Protein AF-A0A350USS8-F1 (afdb_monomer_lite)

Structure (mmCIF, N/CA/C/O backbone):
data_AF-A0A350USS8-F1
#
_entry.id   AF-A0A350USS8-F1
#
loop_
_atom_site.group_PDB
_atom_site.id
_atom_site.type_symbol
_atom_site.label_atom_id
_atom_site.label_alt_id
_atom_site.label_comp_id
_atom_site.label_asym_id
_atom_site.label_entity_id
_atom_site.label_seq_id
_atom_site.pdbx_PDB_ins_code
_atom_site.Cartn_x
_atom_site.Cartn_y
_atom_site.Cartn_z
_atom_site.occupancy
_atom_site.B_iso_or_equiv
_atom_site.auth_seq_id
_atom_site.auth_comp_id
_atom_site.auth_asym_id
_atom_site.auth_atom_id
_atom_site.pdbx_PDB_model_num
ATOM 1 N N . MET A 1 1 ? 7.137 -4.535 -26.777 1.00 43.06 1 MET A N 1
ATOM 2 C CA . MET A 1 1 ? 5.880 -4.689 -26.002 1.00 43.06 1 MET A CA 1
ATOM 3 C C . MET A 1 1 ? 5.909 -3.834 -24.721 1.00 43.06 1 MET A C 1
ATOM 5 O O . MET A 1 1 ? 5.832 -4.366 -23.626 1.00 43.06 1 MET A O 1
ATOM 9 N N . ILE A 1 2 ? 6.029 -2.503 -24.837 1.00 46.41 2 ILE A N 1
ATOM 10 C CA . ILE A 1 2 ? 6.269 -1.572 -23.699 1.00 46.41 2 ILE A CA 1
ATOM 11 C C . ILE A 1 2 ? 4.943 -1.059 -23.072 1.00 46.41 2 ILE A C 1
ATOM 13 O O . ILE A 1 2 ? 4.927 -0.337 -22.081 1.00 46.41 2 ILE A O 1
ATOM 17 N N . LEU A 1 3 ? 3.800 -1.472 -23.625 1.00 42.25 3 LEU A N 1
ATOM 18 C CA . LEU A 1 3 ? 2.479 -0.916 -23.324 1.00 42.25 3 LEU A CA 1
ATOM 19 C C . LEU A 1 3 ? 1.960 -1.067 -21.871 1.00 42.25 3 LEU A C 1
ATOM 21 O O . LEU A 1 3 ? 1.337 -0.113 -21.407 1.00 42.25 3 LEU A O 1
ATOM 25 N N . PRO A 1 4 ? 2.205 -2.161 -21.113 1.00 48.75 4 PRO A N 1
ATOM 26 C CA . PRO A 1 4 ? 1.568 -2.319 -19.798 1.00 48.75 4 PRO A CA 1
ATOM 27 C C . PRO A 1 4 ? 2.154 -1.394 -18.717 1.00 48.75 4 PRO A C 1
ATOM 29 O O . PRO A 1 4 ? 1.462 -1.021 -17.772 1.00 48.75 4 PRO A O 1
ATOM 32 N N . ALA A 1 5 ? 3.415 -0.971 -18.864 1.00 46.47 5 ALA A N 1
ATOM 33 C CA . ALA A 1 5 ? 4.054 -0.052 -17.920 1.00 46.47 5 ALA A CA 1
ATOM 34 C C . ALA A 1 5 ? 3.526 1.385 -18.074 1.00 46.47 5 ALA A C 1
ATOM 36 O O . ALA A 1 5 ? 3.343 2.097 -17.088 1.00 46.47 5 ALA A O 1
ATOM 37 N N . LEU A 1 6 ? 3.226 1.792 -19.312 1.00 45.28 6 LEU A N 1
ATOM 38 C CA . LEU A 1 6 ? 2.695 3.120 -19.612 1.00 45.28 6 LEU A CA 1
ATOM 39 C C . LEU A 1 6 ? 1.231 3.249 -19.162 1.00 45.28 6 LEU A C 1
ATOM 41 O O . LEU A 1 6 ? 0.859 4.273 -18.595 1.00 45.28 6 LEU A O 1
ATOM 45 N N . SER A 1 7 ? 0.420 2.196 -19.326 1.00 42.38 7 SER A N 1
ATOM 46 C CA . SER A 1 7 ? -0.966 2.190 -18.836 1.00 42.38 7 SER A CA 1
ATOM 47 C C . SER A 1 7 ? -1.048 2.270 -17.311 1.00 42.38 7 SER A C 1
ATOM 49 O O . SER A 1 7 ? -1.908 2.973 -16.785 1.00 42.38 7 SER A O 1
ATOM 51 N N . LEU A 1 8 ? -0.129 1.617 -16.590 1.00 48.34 8 LEU A N 1
ATOM 52 C CA . LEU A 1 8 ? -0.083 1.685 -15.126 1.00 48.34 8 LEU A CA 1
ATOM 53 C C . LEU A 1 8 ? 0.363 3.072 -14.631 1.00 48.34 8 LEU A C 1
ATOM 55 O O . LEU A 1 8 ? -0.199 3.596 -13.669 1.00 48.34 8 LEU A O 1
ATOM 59 N N . ALA A 1 9 ? 1.316 3.698 -15.332 1.00 46.53 9 ALA A N 1
ATOM 60 C CA . ALA A 1 9 ? 1.734 5.072 -15.060 1.00 46.53 9 ALA A CA 1
ATOM 61 C C . ALA A 1 9 ? 0.586 6.074 -15.279 1.00 46.53 9 ALA A C 1
ATOM 63 O O . ALA A 1 9 ? 0.373 6.946 -14.439 1.00 46.53 9 ALA A O 1
ATOM 64 N N . LEU A 1 10 ? -0.203 5.919 -16.349 1.00 43.91 10 LEU A N 1
ATOM 65 C CA . LEU A 1 10 ? -1.361 6.776 -16.641 1.00 43.91 10 LEU A CA 1
ATOM 66 C C . LEU A 1 10 ? -2.490 6.651 -15.606 1.00 43.91 10 LEU A C 1
ATOM 68 O O . LEU A 1 10 ? -3.060 7.668 -15.211 1.00 43.91 10 LEU A O 1
ATOM 72 N N . ILE A 1 11 ? -2.778 5.443 -15.108 1.00 48.25 11 ILE A N 1
ATOM 73 C CA . ILE A 1 11 ? -3.838 5.218 -14.106 1.00 48.25 11 ILE A CA 1
ATOM 74 C C . ILE A 1 11 ? -3.516 5.910 -12.765 1.00 48.25 11 ILE A C 1
ATOM 76 O O . ILE A 1 11 ? -4.424 6.361 -12.070 1.00 48.25 11 ILE A O 1
ATOM 80 N N . LEU A 1 12 ? -2.235 6.076 -12.413 1.00 45.38 12 LEU A N 1
ATOM 81 C CA . LEU A 1 12 ? -1.802 6.706 -11.151 1.00 45.38 12 LEU A CA 1
ATOM 82 C C . LEU A 1 12 ? -1.636 8.234 -11.227 1.00 45.38 12 LEU A C 1
ATOM 84 O O . LEU A 1 12 ? -1.517 8.903 -10.192 1.00 45.38 12 LEU A O 1
ATOM 88 N N . ILE A 1 13 ? -1.653 8.802 -12.436 1.00 45.19 13 ILE A N 1
ATOM 89 C CA . ILE A 1 13 ? -1.677 10.256 -12.650 1.00 45.19 13 ILE A CA 1
ATOM 90 C C . ILE A 1 13 ? -3.101 10.808 -12.448 1.00 45.19 13 ILE A C 1
ATOM 92 O O . ILE A 1 13 ? -3.248 11.999 -12.164 1.00 45.19 13 ILE A O 1
ATOM 96 N N . ALA A 1 14 ? -4.134 9.953 -12.472 1.00 38.16 14 ALA A N 1
ATOM 97 C CA . ALA A 1 14 ? -5.514 10.345 -12.197 1.00 38.16 14 ALA A CA 1
ATOM 98 C C . ALA A 1 14 ? -5.644 11.076 -10.836 1.00 38.16 14 ALA A C 1
ATOM 100 O O . ALA A 1 14 ? -5.051 10.667 -9.826 1.00 38.16 14 ALA A O 1
ATOM 101 N N . PRO A 1 15 ? -6.373 12.203 -10.788 1.00 40.91 15 PRO A N 1
ATOM 102 C CA . PRO A 1 15 ? -6.402 13.073 -9.626 1.00 40.91 15 PRO A CA 1
ATOM 103 C C . PRO A 1 15 ? -7.351 12.479 -8.586 1.00 40.91 15 PRO A C 1
ATOM 105 O O . PRO A 1 15 ? -8.554 12.537 -8.781 1.00 40.91 15 PRO A O 1
ATOM 108 N N . ASN A 1 16 ? -6.834 11.894 -7.494 1.00 39.47 16 ASN A N 1
ATOM 109 C CA . ASN A 1 16 ? -7.530 11.933 -6.200 1.00 39.47 16 ASN A CA 1
ATOM 110 C C . ASN A 1 16 ? -6.654 11.564 -4.975 1.00 39.47 16 ASN A C 1
ATOM 112 O O . ASN A 1 16 ? -6.232 10.418 -4.788 1.00 39.47 16 ASN A O 1
ATOM 116 N N . HIS A 1 17 ? -6.461 12.601 -4.142 1.00 41.28 17 HIS A N 1
ATOM 117 C CA . HIS A 1 17 ? -6.181 12.690 -2.693 1.00 41.28 17 HIS A CA 1
ATOM 118 C C . HIS A 1 17 ? -4.926 12.012 -2.090 1.00 41.28 17 HIS A C 1
ATOM 120 O O . HIS A 1 17 ? -4.955 10.852 -1.691 1.00 41.28 17 HIS A O 1
ATOM 126 N N . SER A 1 18 ? -3.811 12.759 -2.003 1.00 42.31 18 SER A N 1
ATOM 127 C CA . SER A 1 18 ? -3.227 13.421 -0.804 1.00 42.31 18 SER A CA 1
ATOM 128 C C . SER A 1 18 ? -1.776 13.856 -1.140 1.00 42.31 18 SER A C 1
ATOM 130 O O . SER A 1 18 ? -0.991 13.064 -1.662 1.00 42.31 18 SER A O 1
ATOM 132 N N . LEU A 1 19 ? -1.439 15.136 -0.939 1.00 43.34 19 LEU A N 1
ATOM 133 C CA . LEU A 1 19 ? -0.302 15.815 -1.594 1.00 43.34 19 LEU A CA 1
ATOM 134 C C . LEU A 1 19 ? 1.098 15.417 -1.088 1.00 43.34 19 LEU A C 1
ATOM 136 O O . LEU A 1 19 ? 2.027 15.369 -1.890 1.00 43.34 19 LEU A O 1
ATOM 140 N N . ALA A 1 20 ? 1.258 15.098 0.198 1.00 42.12 20 ALA A N 1
ATOM 141 C CA . ALA A 1 20 ? 2.582 14.902 0.804 1.00 42.12 20 ALA A CA 1
ATOM 142 C C . ALA A 1 20 ? 3.260 13.579 0.393 1.00 42.12 20 ALA A C 1
ATOM 144 O O . ALA A 1 20 ? 4.469 13.523 0.197 1.00 42.12 20 ALA A O 1
ATOM 145 N N . ASN A 1 21 ? 2.483 12.515 0.184 1.00 49.91 21 ASN A N 1
ATOM 146 C CA . ASN A 1 21 ? 3.026 11.163 -0.010 1.00 49.91 21 ASN A CA 1
ATOM 147 C C . ASN A 1 21 ? 3.060 10.738 -1.493 1.00 49.91 21 ASN A C 1
ATOM 149 O O . ASN A 1 21 ? 3.658 9.719 -1.854 1.00 49.91 21 ASN A O 1
ATOM 153 N N . LYS A 1 22 ? 2.465 11.560 -2.375 1.00 55.41 22 LYS A N 1
ATOM 154 C CA . LYS A 1 22 ? 2.550 11.419 -3.835 1.00 55.41 22 LYS A CA 1
ATOM 155 C C . LYS A 1 22 ? 3.957 11.741 -4.339 1.00 55.41 22 LYS A C 1
ATOM 157 O O . LYS A 1 22 ? 4.382 11.136 -5.311 1.00 55.41 22 LYS A O 1
ATOM 162 N N . GLN A 1 23 ? 4.690 12.636 -3.671 1.00 59.31 23 GLN A N 1
ATOM 163 C CA . GLN A 1 23 ? 6.036 13.040 -4.090 1.00 59.31 23 GLN A CA 1
ATOM 164 C C . GLN A 1 23 ? 7.035 11.891 -4.047 1.00 59.31 23 GLN A C 1
ATOM 166 O O . GLN A 1 23 ? 7.783 11.727 -5.000 1.00 59.31 23 GLN A O 1
ATOM 171 N N . GLU A 1 24 ? 7.026 11.065 -3.005 1.00 65.50 24 GLU A N 1
ATOM 172 C CA . GLU A 1 24 ? 7.997 9.975 -2.882 1.00 65.50 24 GLU A CA 1
ATOM 173 C C . GLU A 1 24 ? 7.690 8.830 -3.852 1.00 65.50 24 GLU A C 1
ATOM 175 O O . GLU A 1 24 ? 8.565 8.376 -4.585 1.00 65.50 24 GLU A O 1
ATOM 180 N N . THR A 1 25 ? 6.414 8.457 -3.971 1.00 66.44 25 THR A N 1
ATOM 181 C CA . THR A 1 25 ? 5.951 7.470 -4.959 1.00 66.44 25 THR A CA 1
ATOM 182 C C . THR A 1 25 ? 6.201 7.948 -6.395 1.00 66.44 25 THR A C 1
ATOM 184 O O . THR A 1 25 ? 6.726 7.200 -7.219 1.00 66.44 25 THR A O 1
ATOM 187 N N . ALA A 1 26 ? 5.884 9.212 -6.697 1.00 70.12 26 ALA A N 1
ATOM 188 C CA . ALA A 1 26 ? 6.148 9.818 -8.001 1.00 70.12 26 ALA A CA 1
ATOM 189 C C . ALA A 1 26 ? 7.649 9.956 -8.267 1.00 70.12 26 ALA A C 1
ATOM 191 O O . ALA A 1 26 ? 8.072 9.758 -9.399 1.00 70.12 26 ALA A O 1
ATOM 192 N N . ARG A 1 27 ? 8.463 10.233 -7.243 1.00 75.06 27 ARG A N 1
ATOM 193 C CA . ARG A 1 27 ? 9.924 10.295 -7.352 1.00 75.06 27 ARG A CA 1
ATOM 194 C C . ARG A 1 27 ? 10.513 8.929 -7.686 1.00 75.06 27 ARG A C 1
ATOM 196 O O . ARG A 1 27 ? 11.301 8.842 -8.619 1.00 75.06 27 ARG A O 1
ATOM 203 N N . LEU A 1 28 ? 10.108 7.866 -6.986 1.00 74.88 28 LEU A N 1
ATOM 204 C CA . LEU A 1 28 ? 10.558 6.498 -7.281 1.00 74.88 28 LEU A CA 1
ATOM 205 C C . LEU A 1 28 ? 10.161 6.077 -8.705 1.00 74.88 28 LEU A C 1
ATOM 207 O O . LEU A 1 28 ? 10.982 5.531 -9.439 1.00 74.88 28 LEU A O 1
ATOM 211 N N . MET A 1 29 ? 8.932 6.393 -9.120 1.00 74.62 29 MET A N 1
ATOM 212 C CA . MET A 1 29 ? 8.444 6.123 -10.477 1.00 74.62 29 MET A CA 1
ATOM 213 C C . MET A 1 29 ? 9.169 6.953 -11.544 1.00 74.62 29 MET A C 1
ATOM 215 O O . MET A 1 29 ? 9.493 6.438 -12.614 1.00 74.62 29 MET A O 1
ATOM 219 N N . PHE A 1 30 ? 9.460 8.220 -11.258 1.00 80.88 30 PHE A N 1
ATOM 220 C CA . PHE A 1 30 ? 10.208 9.106 -12.147 1.00 80.88 30 PHE A CA 1
ATOM 221 C C . PHE A 1 30 ? 11.643 8.608 -12.348 1.00 80.88 30 PHE A C 1
ATOM 223 O O . PHE A 1 30 ? 12.099 8.502 -13.486 1.00 80.88 30 PHE A O 1
ATOM 230 N N . GLU A 1 31 ? 12.328 8.216 -11.270 1.00 83.12 31 GLU A N 1
ATOM 2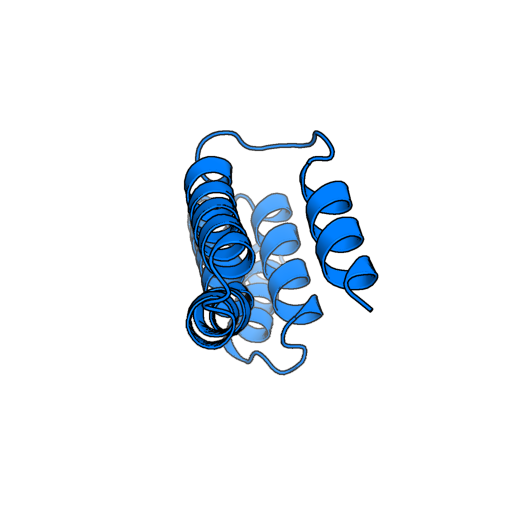31 C CA . GLU A 1 31 ? 13.672 7.635 -11.349 1.00 83.12 31 GLU A CA 1
ATOM 232 C C . GLU A 1 31 ? 13.669 6.292 -12.090 1.00 83.12 31 GLU A C 1
ATOM 234 O O . GLU A 1 31 ? 14.503 6.074 -12.971 1.00 83.12 31 GLU A O 1
ATOM 239 N N . ALA A 1 32 ? 12.695 5.416 -11.821 1.00 80.25 32 ALA A N 1
ATOM 240 C CA . ALA A 1 32 ? 12.544 4.162 -12.560 1.00 80.25 32 ALA A CA 1
ATOM 241 C C . ALA A 1 32 ? 12.318 4.409 -14.063 1.00 80.25 32 ALA A C 1
ATOM 243 O O . ALA A 1 32 ? 12.950 3.766 -14.900 1.00 80.25 32 ALA A O 1
ATOM 244 N N . THR A 1 33 ? 11.480 5.389 -14.413 1.00 79.50 33 THR A N 1
ATOM 245 C CA . THR A 1 33 ? 11.203 5.766 -15.811 1.00 79.50 33 THR A CA 1
ATOM 246 C C . THR A 1 33 ? 12.450 6.321 -16.494 1.00 79.50 33 THR A C 1
ATOM 248 O O . THR A 1 33 ? 12.776 5.927 -17.612 1.00 79.50 33 THR A O 1
ATOM 251 N N . LYS A 1 34 ? 13.208 7.182 -15.810 1.00 87.12 34 LYS A N 1
ATOM 252 C CA . LYS A 1 34 ? 14.480 7.718 -16.310 1.00 87.12 34 LYS A CA 1
ATOM 253 C C . LYS A 1 34 ? 15.508 6.615 -16.573 1.00 87.12 34 LYS A C 1
ATOM 255 O O . LYS A 1 34 ? 16.227 6.686 -17.566 1.00 87.12 34 LYS A O 1
ATOM 260 N N . LEU A 1 35 ? 15.571 5.599 -15.713 1.00 86.25 35 LEU A N 1
ATOM 26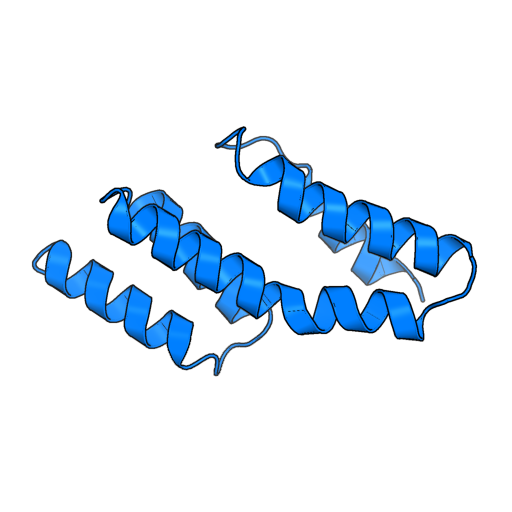1 C CA . LEU A 1 35 ? 16.441 4.433 -15.899 1.00 86.25 35 LEU A CA 1
ATOM 262 C C . LEU A 1 35 ? 16.013 3.588 -17.105 1.00 86.25 35 LEU A C 1
ATOM 264 O O . LEU A 1 35 ? 16.873 3.189 -17.886 1.00 86.25 35 LEU A O 1
ATOM 268 N N . ILE A 1 36 ? 14.706 3.388 -17.315 1.00 82.25 36 ILE A N 1
ATOM 269 C CA . ILE A 1 36 ? 14.180 2.717 -18.520 1.00 82.25 36 ILE A CA 1
ATOM 270 C C . ILE A 1 36 ? 14.604 3.468 -19.785 1.00 82.25 36 ILE A C 1
ATOM 272 O O . ILE A 1 36 ? 15.104 2.854 -20.725 1.00 82.25 36 ILE A O 1
ATOM 276 N N . LEU A 1 37 ? 14.466 4.799 -19.801 1.00 85.00 37 LEU A N 1
ATOM 277 C CA . LEU A 1 37 ? 14.860 5.630 -20.948 1.00 85.00 37 LEU A CA 1
ATOM 278 C C . LEU A 1 37 ? 16.366 5.562 -21.247 1.00 85.00 37 LEU A C 1
ATOM 280 O O . LEU A 1 37 ? 16.774 5.762 -22.387 1.00 85.00 37 LEU A O 1
ATOM 284 N N . LYS A 1 38 ? 17.188 5.252 -20.240 1.00 91.25 38 LYS A N 1
ATOM 285 C CA . LYS A 1 38 ? 18.633 5.023 -20.380 1.00 91.25 38 LYS A CA 1
ATOM 286 C C . LYS A 1 38 ? 19.004 3.577 -20.734 1.00 91.25 38 LYS A C 1
ATOM 288 O O . LYS A 1 38 ? 20.185 3.286 -20.887 1.0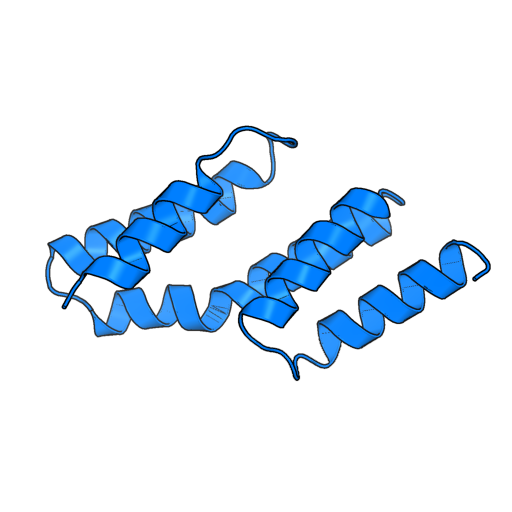0 91.25 38 LYS A O 1
ATOM 293 N N . GLY A 1 39 ? 18.031 2.669 -20.840 1.00 88.38 39 GLY A N 1
ATOM 294 C CA . GLY A 1 39 ? 18.261 1.239 -21.072 1.00 88.38 39 GLY A CA 1
ATOM 295 C C . GLY A 1 39 ? 18.659 0.445 -19.818 1.00 88.38 39 GLY A C 1
ATOM 296 O O . GLY A 1 39 ? 18.944 -0.746 -19.909 1.00 88.38 39 GLY A O 1
ATOM 297 N N . GLU A 1 40 ? 18.637 1.055 -18.630 1.00 89.62 40 GLU A N 1
ATOM 298 C CA . GLU A 1 40 ? 19.024 0.440 -17.351 1.00 89.62 40 GLU A CA 1
ATOM 299 C C . GLU A 1 40 ? 17.855 -0.333 -16.704 1.00 89.62 40 GLU A C 1
ATOM 301 O O . GLU A 1 40 ? 17.496 -0.131 -15.537 1.00 89.62 40 GLU A O 1
ATOM 306 N N . ASN A 1 41 ? 17.245 -1.237 -17.473 1.00 78.75 41 ASN A N 1
ATOM 307 C CA . ASN A 1 41 ? 15.996 -1.920 -17.114 1.00 78.75 41 ASN A CA 1
ATOM 308 C C . ASN A 1 41 ? 16.087 -2.732 -15.810 1.00 78.75 41 ASN A C 1
ATOM 310 O O . ASN A 1 41 ? 15.131 -2.765 -15.037 1.00 78.75 41 ASN A O 1
ATOM 314 N N . GLU A 1 42 ? 17.236 -3.344 -15.512 1.00 83.69 42 GLU A N 1
ATOM 315 C CA . GLU A 1 42 ? 17.434 -4.099 -14.267 1.00 83.69 42 GLU A CA 1
ATOM 316 C C . GLU A 1 42 ? 17.363 -3.213 -13.021 1.00 83.69 42 GLU A C 1
ATOM 318 O O . GLU A 1 42 ? 16.828 -3.619 -11.986 1.00 83.69 42 GLU A O 1
ATOM 323 N N . LYS A 1 43 ? 17.886 -1.984 -13.113 1.00 82.75 43 LYS A N 1
ATOM 324 C CA . LYS A 1 43 ? 17.836 -1.021 -12.009 1.00 82.75 43 LYS A CA 1
ATOM 325 C C . LYS A 1 43 ? 16.423 -0.486 -11.835 1.00 82.75 43 LYS A C 1
ATOM 327 O O . LYS A 1 43 ? 15.948 -0.425 -10.705 1.00 82.75 43 LYS A O 1
ATOM 332 N N . ALA A 1 44 ? 15.730 -0.185 -12.934 1.00 77.31 44 ALA A N 1
ATOM 333 C CA . ALA A 1 44 ? 14.322 0.201 -12.893 1.00 77.31 44 ALA A CA 1
ATOM 334 C C . ALA A 1 44 ? 13.449 -0.891 -12.249 1.00 77.31 44 ALA A C 1
ATOM 336 O O . ALA A 1 44 ? 12.609 -0.599 -11.398 1.00 77.31 44 ALA A O 1
ATOM 337 N N . LEU A 1 45 ? 13.708 -2.165 -12.567 1.00 77.81 45 LEU A N 1
ATOM 338 C CA . LEU A 1 45 ? 12.966 -3.296 -12.009 1.00 77.81 45 LEU A CA 1
ATOM 339 C C . LEU A 1 45 ? 13.071 -3.393 -10.481 1.00 77.81 45 LEU A C 1
ATOM 341 O O . LEU A 1 45 ? 12.126 -3.840 -9.835 1.00 77.81 45 LEU A O 1
ATOM 345 N N . ARG A 1 46 ? 14.184 -2.953 -9.880 1.00 79.81 46 ARG A N 1
ATOM 346 C CA . ARG A 1 46 ? 14.335 -2.937 -8.414 1.00 79.81 46 ARG A CA 1
ATOM 347 C C . ARG A 1 46 ? 13.340 -1.995 -7.741 1.00 79.81 46 ARG A C 1
ATOM 349 O O . ARG A 1 46 ? 12.817 -2.355 -6.694 1.00 79.81 46 ARG A O 1
ATOM 356 N N . TYR A 1 47 ? 13.045 -0.848 -8.352 1.00 74.31 47 TYR A N 1
ATOM 357 C CA . TYR A 1 47 ? 12.045 0.095 -7.844 1.00 74.31 47 TYR A CA 1
ATOM 358 C C . TYR A 1 47 ? 10.629 -0.481 -7.925 1.00 74.31 47 TYR A C 1
ATOM 360 O O . TYR A 1 47 ? 9.861 -0.368 -6.974 1.00 74.31 47 TYR A O 1
ATOM 368 N N . PHE A 1 48 ? 10.298 -1.173 -9.019 1.00 69.31 48 PHE A N 1
ATOM 369 C CA . PHE A 1 48 ? 9.006 -1.857 -9.134 1.00 69.31 48 PHE A CA 1
ATOM 370 C C . PHE A 1 48 ? 8.883 -3.016 -8.139 1.00 69.31 48 PHE A C 1
ATOM 372 O O . PHE A 1 48 ? 7.855 -3.166 -7.485 1.00 69.31 48 PHE A O 1
ATOM 379 N N . LYS A 1 49 ? 9.958 -3.792 -7.943 1.00 75.44 49 LYS A N 1
ATOM 380 C CA . LYS A 1 49 ? 9.988 -4.899 -6.974 1.00 75.44 49 LYS A CA 1
ATOM 381 C C . LYS A 1 49 ? 9.811 -4.455 -5.526 1.00 75.44 49 LYS A C 1
ATOM 383 O O . LYS A 1 49 ? 9.456 -5.292 -4.711 1.00 75.44 49 LYS A O 1
ATOM 388 N N . THR A 1 50 ? 10.056 -3.196 -5.180 1.00 78.00 50 THR A N 1
ATOM 389 C CA . THR A 1 50 ? 9.863 -2.690 -3.811 1.00 78.00 50 THR A CA 1
ATOM 390 C C . THR A 1 50 ? 8.605 -1.837 -3.661 1.00 78.00 50 THR A C 1
ATOM 392 O O . THR A 1 50 ? 8.279 -1.429 -2.545 1.00 78.00 50 THR A O 1
ATOM 395 N N . PHE A 1 51 ? 7.850 -1.609 -4.739 1.00 80.00 51 PHE A N 1
ATOM 396 C CA . PHE A 1 51 ? 6.681 -0.729 -4.728 1.00 80.00 51 PHE A CA 1
ATOM 397 C C . PHE A 1 51 ? 5.579 -1.197 -3.766 1.00 80.00 51 PHE A C 1
ATOM 399 O O . PHE A 1 51 ? 5.007 -0.388 -3.030 1.00 80.00 51 PHE A O 1
ATOM 406 N N . HIS A 1 52 ? 5.336 -2.509 -3.685 1.00 82.69 52 HIS A N 1
ATOM 407 C CA . HIS A 1 52 ? 4.401 -3.087 -2.717 1.00 82.69 52 HIS A CA 1
ATOM 408 C C . HIS A 1 52 ? 4.820 -2.816 -1.259 1.00 82.69 52 HIS A C 1
ATOM 410 O O . HIS A 1 52 ? 3.976 -2.577 -0.401 1.00 82.69 52 HIS A O 1
ATOM 416 N N . LEU A 1 53 ? 6.125 -2.781 -0.960 1.00 85.94 53 LEU A N 1
ATOM 417 C CA . LEU A 1 53 ? 6.619 -2.452 0.384 1.00 85.94 53 LEU A CA 1
ATOM 418 C C . LEU A 1 53 ? 6.398 -0.974 0.713 1.00 85.94 53 LEU A C 1
ATOM 420 O O . LEU A 1 53 ? 5.999 -0.644 1.829 1.00 85.94 53 LEU A O 1
ATOM 424 N N . VAL A 1 54 ? 6.628 -0.086 -0.259 1.00 83.38 54 VAL A N 1
ATOM 425 C CA . VAL A 1 54 ? 6.418 1.361 -0.092 1.00 83.38 54 VAL A CA 1
ATOM 426 C C . VAL A 1 54 ? 4.940 1.662 0.146 1.00 83.38 54 VAL A C 1
ATOM 428 O O . VAL A 1 54 ? 4.599 2.346 1.108 1.00 83.38 54 VAL A O 1
ATOM 431 N N . THR A 1 55 ? 4.052 1.101 -0.672 1.00 84.62 55 THR A N 1
ATOM 432 C CA . THR A 1 55 ? 2.599 1.270 -0.509 1.00 84.62 55 THR A CA 1
ATOM 433 C C . THR A 1 55 ? 2.084 0.646 0.792 1.00 84.62 55 THR A C 1
ATOM 435 O O . THR A 1 55 ? 1.256 1.259 1.465 1.00 84.62 55 THR A O 1
ATOM 438 N N . ALA A 1 56 ? 2.635 -0.485 1.243 1.00 88.56 56 ALA A N 1
ATOM 439 C CA . ALA A 1 56 ? 2.310 -1.040 2.560 1.00 88.56 56 ALA A CA 1
ATOM 440 C C . ALA A 1 56 ? 2.751 -0.125 3.719 1.00 88.56 56 ALA A C 1
ATOM 442 O O . ALA A 1 56 ? 2.010 0.055 4.686 1.00 88.56 56 ALA A O 1
ATOM 443 N N . ASN A 1 57 ? 3.935 0.488 3.622 1.00 87.94 57 ASN A N 1
ATOM 444 C CA . ASN A 1 57 ? 4.429 1.436 4.625 1.00 87.94 57 ASN A CA 1
ATOM 445 C C . ASN A 1 57 ? 3.609 2.731 4.656 1.00 87.94 57 ASN A C 1
ATOM 447 O O . ASN A 1 57 ? 3.368 3.275 5.731 1.00 87.94 57 ASN A O 1
ATOM 451 N N . LEU A 1 58 ? 3.136 3.204 3.499 1.00 85.56 58 LEU A N 1
ATOM 452 C CA . LEU A 1 58 ? 2.165 4.296 3.436 1.00 85.56 58 LEU A CA 1
ATOM 453 C C . LEU A 1 58 ? 0.868 3.914 4.153 1.00 85.56 58 LEU A C 1
ATOM 455 O O . LEU A 1 58 ? 0.372 4.692 4.964 1.00 85.56 58 LEU A O 1
ATOM 459 N N . GLY A 1 59 ? 0.371 2.699 3.917 1.00 90.06 59 GLY A N 1
ATOM 460 C CA . GLY A 1 59 ? -0.761 2.134 4.646 1.00 90.06 59 GLY A CA 1
ATOM 461 C C . GLY A 1 59 ? -0.585 2.183 6.168 1.00 90.06 59 GLY A C 1
ATOM 462 O O . GLY A 1 59 ? -1.455 2.702 6.864 1.00 90.06 59 GLY A O 1
ATOM 463 N N . ASP A 1 60 ? 0.562 1.719 6.680 1.00 93.62 60 ASP A N 1
ATOM 464 C CA . ASP A 1 60 ? 0.902 1.787 8.115 1.00 93.62 60 ASP A CA 1
ATOM 465 C C . ASP A 1 60 ? 0.945 3.233 8.637 1.00 93.62 60 ASP A C 1
ATOM 467 O O . ASP A 1 60 ? 0.432 3.537 9.714 1.00 93.62 60 ASP A O 1
ATOM 471 N N . LEU A 1 61 ? 1.511 4.160 7.861 1.00 88.31 61 LEU A N 1
ATOM 472 C CA . LEU A 1 61 ? 1.570 5.570 8.243 1.00 88.31 61 LEU A CA 1
ATOM 473 C C . LEU A 1 61 ? 0.167 6.184 8.390 1.00 88.31 61 LEU A C 1
ATOM 475 O O . LEU A 1 61 ? -0.092 6.871 9.380 1.00 88.31 61 LEU A O 1
ATOM 479 N N . TYR A 1 62 ? -0.744 5.930 7.446 1.00 87.56 62 TYR A N 1
ATOM 480 C CA . TYR A 1 62 ? -2.125 6.419 7.542 1.00 87.56 62 TYR A CA 1
ATOM 481 C C . TYR A 1 62 ? -2.917 5.713 8.647 1.00 87.56 62 TYR A C 1
ATOM 483 O O . TYR A 1 62 ? -3.688 6.373 9.346 1.00 87.56 62 TYR A O 1
ATOM 491 N N . LEU A 1 63 ? -2.672 4.418 8.880 1.00 91.75 63 LEU A N 1
ATOM 492 C CA . LEU A 1 63 ? -3.246 3.683 10.010 1.00 91.75 63 LEU A CA 1
ATOM 493 C C . LEU A 1 63 ? -2.880 4.352 11.342 1.00 91.75 63 LEU A C 1
ATOM 495 O O . LEU A 1 63 ? -3.759 4.606 12.164 1.00 91.75 63 LEU A O 1
ATOM 499 N N . ARG A 1 64 ? -1.605 4.711 11.539 1.00 90.50 64 ARG A N 1
ATOM 500 C CA . ARG A 1 64 ? -1.132 5.427 12.743 1.00 90.50 64 ARG A CA 1
ATOM 501 C C . ARG A 1 64 ? -1.765 6.809 12.900 1.00 90.50 64 ARG A C 1
ATOM 503 O O . ARG A 1 64 ? -1.965 7.261 14.023 1.00 90.50 64 ARG A O 1
ATOM 510 N N . GLN A 1 65 ? -2.110 7.458 11.789 1.00 91.81 65 GLN A N 1
ATOM 511 C CA . GLN A 1 65 ? -2.865 8.715 11.771 1.00 91.81 65 GLN A CA 1
ATOM 512 C C . GLN A 1 65 ? -4.381 8.517 11.963 1.00 91.81 65 GLN A C 1
ATOM 514 O O . GLN A 1 65 ? -5.119 9.497 11.910 1.00 91.81 65 GLN A O 1
ATOM 519 N N . LYS A 1 66 ? -4.860 7.279 12.164 1.00 94.19 66 LYS A N 1
ATOM 520 C CA . LYS A 1 66 ? -6.288 6.900 12.214 1.00 94.19 66 LYS A CA 1
ATOM 521 C C . LYS A 1 66 ? -7.075 7.239 10.939 1.00 94.19 66 LYS A C 1
ATOM 523 O O . LYS A 1 66 ? -8.300 7.310 10.949 1.00 94.19 66 LYS A O 1
ATOM 528 N N . ARG A 1 67 ? -6.368 7.431 9.825 1.00 92.00 67 ARG A N 1
ATOM 529 C CA . ARG A 1 67 ? -6.913 7.723 8.494 1.00 92.00 67 ARG A CA 1
ATOM 530 C C . ARG A 1 67 ? -7.158 6.410 7.758 1.00 92.00 67 ARG A C 1
ATOM 532 O O . ARG A 1 67 ? -6.375 5.998 6.902 1.00 92.00 67 ARG A O 1
ATOM 539 N N . TYR A 1 68 ? -8.186 5.690 8.201 1.00 93.19 68 TYR A N 1
ATOM 540 C CA . TYR A 1 68 ? -8.398 4.289 7.832 1.00 93.19 68 TYR A CA 1
ATOM 541 C C . TYR A 1 68 ? -8.727 4.089 6.350 1.00 93.19 68 TYR A C 1
ATOM 543 O O . TYR A 1 68 ? -8.263 3.113 5.764 1.00 93.19 68 TYR A O 1
ATOM 551 N N . ASP A 1 69 ? -9.446 5.020 5.723 1.00 91.75 69 ASP A N 1
ATOM 552 C CA . ASP A 1 69 ? -9.798 4.925 4.303 1.00 91.75 69 ASP A CA 1
ATOM 553 C C . ASP A 1 69 ? -8.558 5.050 3.409 1.00 91.75 69 ASP A C 1
ATOM 555 O O . ASP A 1 69 ? -8.341 4.233 2.505 1.00 91.75 69 ASP A O 1
ATOM 559 N N . GLU A 1 70 ? -7.684 6.022 3.691 1.00 87.06 70 GLU A N 1
ATOM 560 C CA . GLU A 1 70 ? -6.409 6.150 2.987 1.00 87.06 70 GLU A CA 1
ATOM 561 C C . GLU A 1 70 ? -5.488 4.965 3.273 1.00 87.06 70 GLU A C 1
ATOM 563 O O . GLU A 1 70 ? -4.874 4.434 2.343 1.00 87.06 70 GLU A O 1
ATOM 568 N N . ALA A 1 71 ? -5.430 4.502 4.525 1.00 93.25 71 ALA A N 1
ATOM 569 C CA . ALA A 1 71 ? -4.663 3.314 4.882 1.00 93.25 71 ALA A CA 1
ATOM 570 C C . ALA A 1 71 ? -5.119 2.101 4.059 1.00 93.25 71 ALA A C 1
ATOM 572 O O . ALA A 1 71 ? -4.305 1.454 3.398 1.00 93.25 71 ALA A O 1
ATOM 573 N N . MET A 1 72 ? -6.427 1.847 4.009 1.00 95.19 72 MET A N 1
ATOM 574 C CA . MET A 1 72 ? -7.015 0.745 3.253 1.00 95.19 72 MET A CA 1
ATOM 575 C C . MET A 1 72 ? -6.729 0.857 1.751 1.00 95.19 72 MET A C 1
ATOM 577 O O . MET A 1 72 ? -6.413 -0.146 1.110 1.00 95.19 72 MET A O 1
ATOM 581 N N . LYS A 1 73 ? -6.782 2.069 1.183 1.00 90.38 73 LYS A N 1
ATOM 582 C CA . LYS A 1 73 ? -6.435 2.322 -0.224 1.00 90.38 73 LYS A CA 1
ATOM 583 C C . LYS A 1 73 ? -5.004 1.876 -0.540 1.00 90.38 73 LYS A C 1
ATOM 585 O O . LYS A 1 73 ? -4.800 1.107 -1.481 1.00 90.38 73 LYS A O 1
ATOM 590 N N . PHE A 1 74 ? -4.021 2.317 0.245 1.00 85.69 74 PHE A N 1
ATOM 591 C CA . PHE A 1 74 ? -2.614 1.985 -0.006 1.00 85.69 74 PHE A CA 1
ATOM 592 C C . PHE A 1 74 ? -2.284 0.518 0.300 1.00 85.69 74 PHE A C 1
ATOM 594 O O . PHE A 1 74 ? -1.519 -0.105 -0.438 1.00 85.69 74 PHE A O 1
ATOM 601 N N . LEU A 1 75 ? -2.911 -0.076 1.319 1.00 92.62 75 LEU A N 1
ATOM 602 C CA . LEU A 1 75 ? -2.750 -1.502 1.622 1.00 92.62 75 LEU A CA 1
ATOM 603 C C . LEU A 1 75 ? -3.327 -2.385 0.515 1.00 92.62 75 LEU A C 1
ATOM 605 O O . LEU A 1 75 ? -2.663 -3.329 0.089 1.00 92.62 75 LEU A O 1
ATOM 609 N N . LYS A 1 76 ? -4.500 -2.046 -0.030 1.00 92.81 76 LYS A N 1
ATOM 610 C CA . LYS A 1 76 ? -5.047 -2.739 -1.207 1.00 92.81 76 LYS A CA 1
ATOM 611 C C . LYS A 1 76 ? -4.123 -2.612 -2.414 1.00 92.81 76 LYS A C 1
ATOM 613 O O . LYS A 1 76 ? -3.883 -3.607 -3.087 1.00 92.81 76 LYS A O 1
ATOM 618 N N . GLN A 1 77 ? -3.545 -1.435 -2.649 1.00 86.12 77 GLN A N 1
ATOM 619 C CA . GLN A 1 77 ? -2.591 -1.245 -3.742 1.00 86.12 77 GLN A CA 1
ATOM 620 C C . GLN A 1 77 ? -1.338 -2.119 -3.585 1.00 86.12 77 GLN A C 1
ATOM 622 O O . GLN A 1 77 ? -0.899 -2.730 -4.554 1.00 86.12 77 GLN A O 1
ATOM 627 N N . SER A 1 78 ? -0.807 -2.264 -2.367 1.00 89.69 78 SER A N 1
ATOM 628 C CA . SER A 1 78 ? 0.325 -3.171 -2.127 1.00 89.69 78 SER A CA 1
ATOM 629 C C . SER A 1 78 ? 0.004 -4.639 -2.437 1.00 89.69 78 SER A C 1
ATOM 631 O O . SER A 1 78 ? 0.880 -5.385 -2.869 1.00 89.69 78 SER A O 1
ATOM 633 N N . LEU A 1 79 ? -1.258 -5.041 -2.249 1.00 91.81 79 LEU A N 1
ATOM 634 C CA . LEU A 1 79 ? -1.741 -6.393 -2.519 1.00 91.81 79 LEU A CA 1
ATOM 635 C C . LEU A 1 79 ? -2.055 -6.632 -4.002 1.00 91.81 79 LEU A C 1
ATOM 637 O O . LEU A 1 79 ? -2.053 -7.783 -4.423 1.00 91.81 79 LEU A O 1
ATOM 641 N N . VAL A 1 80 ? -2.288 -5.586 -4.803 1.00 87.00 80 VAL A N 1
ATOM 642 C CA . VAL A 1 80 ? -2.372 -5.719 -6.271 1.00 87.00 80 VAL A CA 1
ATOM 643 C C . VAL A 1 80 ? -1.032 -6.198 -6.830 1.00 87.00 80 VAL A C 1
ATOM 645 O O . VAL A 1 80 ? -0.996 -7.101 -7.661 1.00 87.0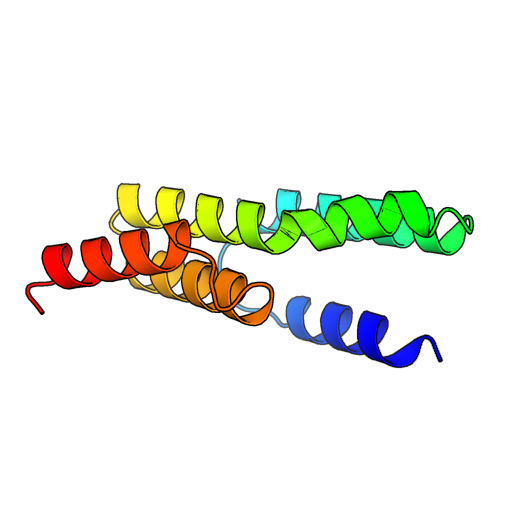0 80 VAL A O 1
ATOM 648 N N . ASP A 1 81 ? 0.063 -5.636 -6.322 1.00 79.06 81 ASP A N 1
ATOM 649 C CA . ASP A 1 81 ? 1.413 -5.962 -6.783 1.00 79.06 81 ASP A CA 1
ATOM 650 C C . ASP A 1 81 ? 1.977 -7.228 -6.121 1.00 79.06 81 ASP A C 1
ATOM 652 O O . ASP A 1 81 ? 2.695 -7.998 -6.758 1.00 79.06 81 ASP A O 1
ATOM 656 N N . MET A 1 82 ? 1.669 -7.453 -4.839 1.00 87.81 82 MET A N 1
ATOM 657 C CA . MET A 1 82 ? 2.094 -8.633 -4.080 1.00 87.81 82 MET A CA 1
ATOM 658 C C . MET A 1 82 ? 0.924 -9.185 -3.245 1.00 87.81 82 MET A C 1
ATOM 660 O O . MET A 1 82 ? 0.817 -8.880 -2.053 1.00 87.81 82 MET A O 1
ATOM 664 N N . PRO A 1 83 ? 0.059 -10.040 -3.825 1.00 93.25 83 PRO A N 1
ATOM 665 C CA . PRO A 1 83 ? -1.157 -10.536 -3.161 1.00 93.25 83 PRO A CA 1
ATOM 666 C C . PRO A 1 83 ? -0.920 -11.277 -1.839 1.00 93.25 83 PRO A C 1
ATOM 668 O O . PRO A 1 83 ? -1.788 -11.319 -0.966 1.00 93.25 83 PRO A O 1
ATOM 671 N N . THR A 1 84 ? 0.269 -11.856 -1.668 1.00 94.69 84 THR A N 1
ATOM 672 C CA . THR A 1 84 ? 0.666 -12.627 -0.482 1.00 94.69 84 THR A CA 1
ATOM 673 C C . THR A 1 84 ? 1.462 -11.804 0.534 1.00 94.69 84 THR A C 1
ATOM 675 O O . THR A 1 84 ? 2.050 -12.366 1.460 1.00 94.69 84 THR A O 1
ATOM 678 N N . LEU A 1 85 ? 1.499 -10.471 0.402 1.00 94.62 85 LEU A N 1
ATOM 679 C CA . LEU A 1 85 ? 2.247 -9.606 1.312 1.00 94.62 85 LEU A CA 1
ATOM 680 C C . LEU A 1 85 ? 1.643 -9.630 2.725 1.00 94.62 85 LEU A C 1
ATOM 682 O O . LEU A 1 85 ? 0.717 -8.886 3.049 1.00 94.62 85 LEU A O 1
ATOM 686 N N . ALA A 1 86 ? 2.218 -10.466 3.593 1.00 95.75 86 ALA A N 1
ATOM 687 C CA . ALA A 1 86 ? 1.742 -10.700 4.959 1.00 95.75 86 ALA A CA 1
ATOM 688 C C . ALA A 1 86 ? 1.596 -9.411 5.786 1.00 95.75 86 ALA A C 1
ATOM 690 O O . ALA A 1 86 ? 0.657 -9.269 6.569 1.00 95.75 86 ALA A O 1
ATOM 691 N N . ARG A 1 87 ? 2.502 -8.441 5.585 1.00 94.69 87 ARG A N 1
ATOM 692 C CA . ARG A 1 87 ? 2.439 -7.129 6.248 1.00 94.69 87 ARG A CA 1
ATOM 693 C C . ARG A 1 87 ? 1.120 -6.413 5.953 1.00 94.69 87 ARG A C 1
ATOM 695 O O . ARG A 1 87 ? 0.531 -5.854 6.872 1.00 94.69 87 ARG A O 1
ATOM 702 N N . SER A 1 88 ? 0.654 -6.443 4.711 1.00 95.81 88 SER A N 1
ATOM 703 C CA . SER A 1 88 ? -0.550 -5.715 4.316 1.00 95.81 88 SER A CA 1
ATOM 704 C C . SER A 1 88 ? -1.812 -6.358 4.861 1.00 95.81 88 SER A C 1
ATOM 706 O O . SER A 1 88 ? -2.655 -5.652 5.404 1.00 95.81 88 SER A O 1
ATOM 708 N N . HIS A 1 89 ? -1.895 -7.690 4.834 1.00 97.88 89 HIS A N 1
ATOM 709 C CA . HIS A 1 89 ? -2.981 -8.427 5.491 1.00 97.88 89 HIS A CA 1
ATOM 710 C C . HIS A 1 89 ? -3.050 -8.128 6.992 1.00 97.88 89 HIS A C 1
ATOM 712 O O . HIS A 1 89 ? -4.125 -7.844 7.516 1.00 97.88 89 HIS A O 1
ATOM 718 N N . LYS A 1 90 ? -1.899 -8.101 7.680 1.00 98.12 90 LYS A N 1
ATOM 719 C CA . LYS A 1 90 ? -1.831 -7.727 9.101 1.00 98.12 90 LYS A CA 1
ATOM 720 C C . LYS A 1 90 ? -2.384 -6.319 9.346 1.00 98.12 90 LYS A C 1
ATOM 722 O O . LYS A 1 90 ? -3.198 -6.142 10.246 1.00 98.12 90 LYS A O 1
ATOM 727 N N . LEU A 1 91 ? -1.936 -5.331 8.571 1.00 97.88 91 LEU A N 1
ATOM 728 C CA . LEU A 1 91 ? -2.357 -3.934 8.735 1.00 97.88 91 LEU A CA 1
ATOM 729 C C . LEU A 1 91 ? -3.857 -3.756 8.444 1.00 97.88 91 LEU A C 1
ATOM 731 O O . LEU A 1 91 ? -4.527 -3.019 9.159 1.00 97.88 91 LEU A O 1
ATOM 735 N N . IL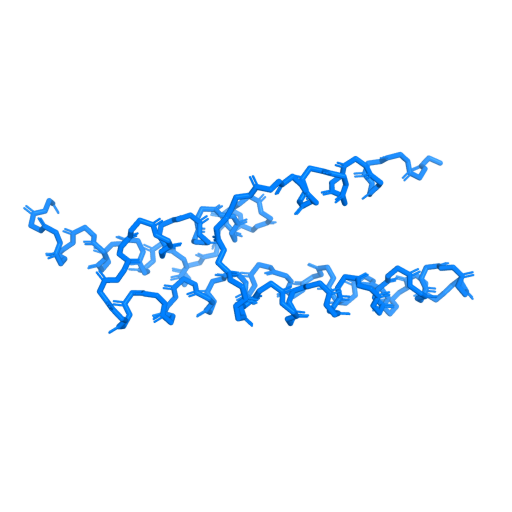E A 1 92 ? -4.404 -4.476 7.459 1.00 97.69 92 ILE A N 1
ATOM 736 C CA . ILE A 1 92 ? -5.850 -4.514 7.183 1.00 97.69 92 ILE A CA 1
ATOM 737 C C . ILE A 1 92 ? -6.617 -5.088 8.379 1.00 97.69 92 ILE A C 1
ATOM 739 O O . ILE A 1 92 ? -7.605 -4.499 8.809 1.00 97.69 92 ILE A O 1
ATOM 743 N N . GLY A 1 93 ? -6.137 -6.188 8.967 1.00 97.69 93 GLY A N 1
ATOM 744 C CA . GLY A 1 93 ? -6.730 -6.746 10.185 1.00 97.69 93 GLY A CA 1
ATOM 745 C C . GLY A 1 93 ? -6.726 -5.753 11.351 1.00 97.69 93 GLY A C 1
ATOM 746 O O . GLY A 1 93 ? -7.731 -5.608 12.039 1.00 97.69 93 GLY A O 1
ATOM 747 N N . GLN A 1 94 ? -5.632 -5.006 11.530 1.00 97.69 94 GLN A N 1
ATOM 748 C CA . GLN A 1 94 ? -5.550 -3.951 12.547 1.00 97.69 94 GLN A CA 1
ATOM 749 C C . GLN A 1 94 ? -6.536 -2.806 12.287 1.00 97.69 94 GLN A C 1
ATOM 751 O O . GLN A 1 94 ? -7.093 -2.264 13.240 1.00 97.69 94 GLN A O 1
ATOM 756 N N . ILE A 1 95 ? -6.774 -2.450 11.020 1.00 97.12 95 ILE A N 1
ATOM 757 C CA . ILE A 1 95 ? -7.802 -1.468 10.651 1.00 97.12 95 ILE A CA 1
ATOM 758 C C . ILE A 1 95 ? -9.191 -1.977 11.047 1.00 97.12 95 ILE A C 1
ATOM 760 O O . ILE A 1 95 ? -9.917 -1.246 11.714 1.00 97.12 95 ILE A O 1
ATOM 764 N N . HIS A 1 96 ? -9.544 -3.220 10.705 1.00 96.25 96 HIS A N 1
ATOM 765 C CA . HIS A 1 96 ? -10.847 -3.793 11.064 1.00 96.25 96 HIS A CA 1
ATOM 766 C C . HIS A 1 96 ? -11.070 -3.808 12.581 1.00 96.25 96 HIS A C 1
ATOM 768 O O . HIS A 1 96 ? -12.068 -3.267 13.058 1.00 96.25 96 HIS A O 1
ATOM 774 N N . GLN A 1 97 ? -10.070 -4.265 13.340 1.00 95.81 97 GLN A N 1
ATOM 775 C CA . GLN A 1 97 ? -10.095 -4.220 14.804 1.00 95.81 97 GLN A CA 1
ATOM 776 C C . GLN A 1 97 ? -10.286 -2.796 15.346 1.00 95.81 97 GLN A C 1
ATOM 778 O O . GLN A 1 97 ? -11.065 -2.588 16.273 1.00 95.81 97 GLN A O 1
ATOM 783 N N . ALA A 1 98 ? -9.597 -1.805 14.771 1.00 93.31 98 ALA A N 1
ATOM 784 C CA . ALA A 1 98 ? -9.714 -0.408 15.188 1.00 93.31 98 ALA A CA 1
ATOM 785 C C . ALA A 1 98 ? -11.071 0.221 14.826 1.00 93.31 98 ALA A C 1
ATOM 787 O O . ALA A 1 98 ? -11.503 1.159 15.496 1.00 93.31 98 ALA A O 1
ATOM 788 N N . GLN A 1 99 ? -11.731 -0.278 13.779 1.00 89.69 99 GLN A N 1
ATOM 789 C CA . GLN A 1 99 ? -13.067 0.148 13.358 1.00 89.69 99 GLN A CA 1
ATOM 790 C C . GLN A 1 99 ? -14.195 -0.601 14.086 1.00 89.69 99 GLN A C 1
ATOM 792 O O . GLN A 1 99 ? -15.354 -0.227 13.925 1.00 89.69 99 GLN A O 1
ATOM 797 N N . GLY A 1 100 ? -13.873 -1.609 14.904 1.00 85.19 100 GLY A N 1
ATOM 798 C CA . GLY A 1 100 ? -14.861 -2.414 15.625 1.00 85.19 100 GLY A CA 1
ATOM 799 C C . GLY A 1 100 ? -15.628 -3.402 14.740 1.00 85.19 100 GLY A C 1
ATOM 800 O O . GLY A 1 100 ? -16.731 -3.793 15.116 1.00 85.19 100 GLY A O 1
ATOM 801 N N . ASN A 1 101 ? -15.055 -3.776 13.588 1.00 57.12 101 ASN A N 1
ATOM 802 C CA . ASN A 1 101 ? -15.591 -4.774 12.654 1.00 57.12 101 ASN A CA 1
ATOM 803 C C . ASN A 1 101 ? -14.851 -6.108 12.768 1.00 57.12 101 ASN A C 1
ATOM 805 O O . ASN A 1 101 ? -13.603 -6.084 12.890 1.00 57.12 101 ASN A O 1
#

Radius of gyration: 14.71 Å; chains: 1; bounding box: 35×28×42 Å

Foldseek 3Di:
DCPPLVVVVVVLVDDDDDPPLVVVVVVLSVVLVVCVVVVVNVVSVVSLVCQLVSLLVQLVVCVVVVVLVSS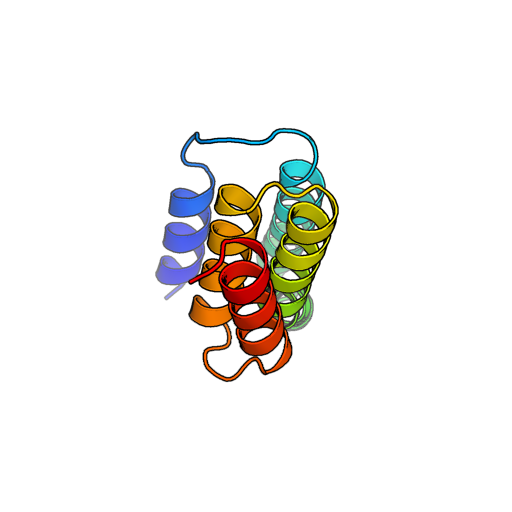LVSLVVSCVSPVPPPSSVVSNVVSCVVVVD

Secondary structure (DSSP, 8-state):
--HHHHHHHHHHHS--S-HHHHHHHHHHHHHHHHHHHTT-HHHHHHHHHHHHHHHHHHHHHHHHTT-HHHHHHHHHHHHHH-TT-HHHHHHHHHHHHHHT-

Sequence (101 aa):
MILPALSLALILIAPNHSLANKQETARLMFEATKLILKGENEKALRYFKTFHLVTANLGDLYLRQKRYDEAMKFLKQSLVDMPTLARSHKLIGQIHQAQGN

pLDDT: mean 77.17, std 18.95, range [38.16, 98.12]